Protein AF-A0A962G741-F1 (afdb_monomer_lite)

Radius of gyration: 21.39 Å; chains: 1; bounding box: 68×25×51 Å

Sequence (96 aa):
NDTVMPAAPHAEPAASSSMHTIPPIGLVRQFMNETTVAALGLRAFMFTLKLERANSKEELSDLVPEYQRLLAKSRKSEPAYPEAMARRIEQMLSSI

Foldseek 3Di:
DDDDDDDDDDPDPPPPPPVPPQPLLSVLLVLLLVVLCVQPPPVCVVVNVQSVVDPDLVSSLVCLVVSLVSNCVRCVVCNVVSVVSSVVSVVSSVVD

pLDDT: mean 85.24, std 16.8, range [45.62, 97.12]

Secondary structure (DSSP, 8-state):
----PPPP---------------HHHHHHHHHHHHHHHHHGGGGHHHHHHHHH--SHHHHHHHHHHHHHHHHHH-TT-THHHHHHHHHHHHHHHT-

Structure (mmCIF, N/CA/C/O backbone):
data_AF-A0A962G741-F1
#
_entry.id   AF-A0A962G741-F1
#
loop_
_atom_site.group_PDB
_atom_site.id
_atom_site.type_symbol
_atom_site.label_atom_id
_atom_site.label_alt_id
_atom_site.label_comp_id
_atom_site.label_asym_id
_atom_site.label_entity_id
_atom_site.label_seq_id
_atom_site.pdbx_PDB_ins_code
_atom_site.Cartn_x
_atom_site.Cartn_y
_atom_site.Cartn_z
_atom_site.occupancy
_atom_site.B_iso_or_equiv
_atom_site.auth_seq_id
_atom_site.auth_comp_id
_atom_site.auth_asym_id
_atom_site.auth_atom_id
_atom_site.pdbx_PDB_model_num
ATOM 1 N N . ASN A 1 1 ? 57.950 9.736 30.233 1.00 45.62 1 ASN A N 1
ATOM 2 C CA . ASN A 1 1 ? 56.740 8.928 29.996 1.00 45.62 1 ASN A CA 1
ATOM 3 C C . ASN A 1 1 ? 56.263 8.351 31.307 1.00 45.62 1 ASN A C 1
ATOM 5 O O . ASN A 1 1 ? 57.067 7.712 31.962 1.00 45.62 1 ASN A O 1
ATOM 9 N N . ASP A 1 2 ? 55.038 8.523 31.780 1.00 45.84 2 ASP A N 1
ATOM 10 C CA . ASP A 1 2 ? 53.859 9.219 31.259 1.00 45.84 2 ASP A CA 1
ATOM 11 C C . ASP A 1 2 ? 52.935 9.451 32.461 1.00 45.84 2 ASP A C 1
ATOM 13 O O . ASP A 1 2 ? 52.626 8.517 33.202 1.00 45.84 2 ASP A O 1
ATOM 17 N N . THR A 1 3 ? 52.519 10.693 32.679 1.00 49.53 3 THR A N 1
ATOM 18 C CA . THR A 1 3 ? 51.483 11.041 33.652 1.00 49.53 3 THR A CA 1
ATOM 19 C C . THR A 1 3 ? 50.131 10.742 33.010 1.00 49.53 3 THR A C 1
ATOM 21 O O . THR A 1 3 ? 49.709 11.457 32.106 1.00 49.53 3 THR A O 1
ATOM 24 N N . VAL A 1 4 ? 49.448 9.684 33.452 1.00 51.94 4 VAL A N 1
ATOM 25 C CA . VAL A 1 4 ? 48.095 9.357 32.977 1.00 51.94 4 VAL A CA 1
ATOM 26 C C . VAL A 1 4 ? 47.087 10.285 33.658 1.00 51.94 4 VAL A C 1
ATOM 28 O O . VAL A 1 4 ? 46.873 10.213 34.867 1.00 51.94 4 VAL A O 1
ATOM 31 N N . MET A 1 5 ? 46.477 11.171 32.871 1.00 59.62 5 MET A N 1
ATOM 32 C CA . MET A 1 5 ? 45.291 11.936 33.261 1.00 59.62 5 MET A CA 1
ATOM 33 C C . MET A 1 5 ? 44.070 11.004 33.374 1.00 59.62 5 MET A C 1
ATOM 35 O O . MET A 1 5 ? 43.935 10.089 32.559 1.00 59.62 5 MET A O 1
ATOM 39 N N . PRO A 1 6 ? 43.141 11.235 34.317 1.00 55.16 6 PRO A N 1
ATOM 40 C CA . PRO A 1 6 ? 41.870 10.525 34.334 1.00 55.16 6 PRO A CA 1
ATOM 41 C C . PRO A 1 6 ? 40.965 11.036 33.203 1.00 55.16 6 PRO A C 1
ATOM 43 O O . PRO A 1 6 ? 40.707 12.235 33.082 1.00 55.16 6 PRO A O 1
ATOM 46 N N . ALA A 1 7 ? 40.497 10.109 32.368 1.00 55.16 7 ALA A N 1
ATOM 47 C CA . ALA A 1 7 ? 39.536 10.366 31.304 1.00 55.16 7 ALA A CA 1
ATOM 48 C C . ALA A 1 7 ? 38.201 10.866 31.883 1.00 55.16 7 ALA A C 1
ATOM 50 O O . ALA A 1 7 ? 37.664 10.290 32.831 1.00 55.16 7 ALA A O 1
ATOM 51 N N . ALA A 1 8 ? 37.666 11.937 31.296 1.00 55.84 8 ALA A N 1
ATOM 52 C CA . ALA A 1 8 ? 36.320 12.419 31.570 1.00 55.84 8 ALA A CA 1
ATOM 53 C C . ALA A 1 8 ? 35.283 11.348 31.172 1.00 55.84 8 ALA A C 1
ATOM 55 O O . ALA A 1 8 ? 35.473 10.670 30.158 1.00 55.84 8 ALA A O 1
ATOM 56 N N . PRO A 1 9 ? 34.179 11.188 31.924 1.00 51.81 9 PRO A N 1
ATOM 57 C CA . PRO A 1 9 ? 33.132 10.257 31.546 1.00 51.81 9 PRO A CA 1
ATOM 58 C C . PRO A 1 9 ? 32.444 10.800 30.294 1.00 51.81 9 PRO A C 1
ATOM 60 O O . PRO A 1 9 ? 31.793 11.846 30.324 1.00 51.81 9 PRO A O 1
ATOM 63 N N . HIS A 1 10 ? 32.601 10.092 29.179 1.00 53.94 10 HIS A N 1
ATOM 64 C CA . HIS A 1 10 ? 31.728 10.269 28.032 1.00 53.94 10 HIS A CA 1
ATOM 65 C C . HIS A 1 10 ? 30.309 9.933 28.491 1.00 53.94 10 HIS A C 1
ATOM 67 O O . HIS A 1 10 ? 29.990 8.780 28.768 1.00 53.94 10 HIS A O 1
ATOM 73 N N . ALA A 1 11 ? 29.472 10.959 28.616 1.00 56.28 11 ALA A N 1
ATOM 74 C CA . ALA A 1 11 ? 28.038 10.783 28.711 1.00 56.28 11 ALA A CA 1
ATOM 75 C C . ALA A 1 11 ? 27.565 10.185 27.380 1.00 56.28 11 ALA A C 1
ATOM 77 O O . ALA A 1 11 ? 27.383 10.899 26.394 1.00 56.28 11 ALA A O 1
ATOM 78 N N . GLU A 1 12 ? 27.428 8.861 27.337 1.00 53.22 12 GLU A N 1
ATOM 79 C CA . GLU A 1 12 ? 26.651 8.193 26.302 1.00 53.22 12 GLU A CA 1
ATOM 80 C C . GLU A 1 12 ? 25.228 8.766 26.346 1.00 53.22 12 GLU A C 1
ATOM 82 O O . GLU A 1 12 ? 24.600 8.771 27.412 1.00 53.22 12 GLU A O 1
ATOM 87 N N . PRO A 1 13 ? 24.684 9.273 25.227 1.00 49.47 13 PRO A N 1
ATOM 88 C CA . PRO A 1 13 ? 23.274 9.581 25.180 1.00 49.47 13 PRO A CA 1
ATOM 89 C C . PRO A 1 13 ? 22.541 8.244 25.258 1.00 49.47 13 PRO A C 1
ATOM 91 O O . PRO A 1 13 ? 22.514 7.477 24.296 1.00 49.47 13 PRO A O 1
ATOM 94 N N . ALA A 1 14 ? 21.950 7.968 26.419 1.00 54.22 14 ALA A N 1
ATOM 95 C CA . ALA A 1 14 ? 20.928 6.951 26.586 1.00 54.22 14 ALA A CA 1
ATOM 96 C C . ALA A 1 14 ? 19.728 7.344 25.714 1.00 54.22 14 ALA A C 1
ATOM 98 O O . ALA A 1 14 ? 18.753 7.941 26.171 1.00 54.22 14 ALA A O 1
ATOM 99 N N . ALA A 1 15 ? 19.820 7.044 24.420 1.00 55.44 15 ALA A N 1
ATOM 100 C CA . ALA A 1 15 ? 18.678 6.980 23.539 1.00 55.44 15 ALA A CA 1
ATOM 101 C C . ALA A 1 15 ? 17.874 5.764 23.996 1.00 55.44 15 ALA A C 1
ATOM 103 O O . ALA A 1 15 ? 18.066 4.647 23.514 1.00 55.44 15 ALA A O 1
ATOM 104 N N . SER A 1 16 ? 17.020 5.990 24.996 1.00 50.38 16 SER A N 1
ATOM 105 C CA . SER A 1 16 ? 15.955 5.083 25.389 1.00 50.38 16 SER A CA 1
ATOM 106 C C . SER A 1 16 ? 15.162 4.756 24.135 1.00 50.38 16 SER A C 1
ATOM 108 O O . SER A 1 16 ? 14.280 5.503 23.722 1.00 50.38 16 SER A O 1
ATOM 110 N N . SER A 1 17 ? 15.527 3.644 23.505 1.00 55.41 17 SER A N 1
ATOM 111 C CA . SER A 1 17 ? 14.750 2.998 22.466 1.00 55.41 17 SER A CA 1
ATOM 112 C C . SER A 1 17 ? 13.545 2.412 23.178 1.00 55.41 17 SER A C 1
ATOM 114 O O . SER A 1 17 ? 13.504 1.225 23.494 1.00 55.41 17 SER A O 1
ATOM 116 N N . SER A 1 18 ? 12.591 3.271 23.532 1.00 56.78 18 SER A N 1
ATOM 117 C CA . SER A 1 18 ? 11.242 2.852 23.856 1.00 56.78 18 SER A CA 1
ATOM 118 C C . SER A 1 18 ? 10.785 2.058 22.642 1.00 56.78 18 SER A C 1
ATOM 120 O O . SER A 1 18 ? 10.502 2.635 21.594 1.00 56.78 18 SER A O 1
ATOM 122 N N . MET A 1 19 ? 10.832 0.726 22.754 1.00 58.19 19 MET A N 1
ATOM 123 C CA . MET A 1 19 ? 10.323 -0.206 21.754 1.00 58.19 19 MET A CA 1
ATOM 124 C C . MET A 1 19 ? 8.856 0.148 21.555 1.00 58.19 19 MET A C 1
ATOM 126 O O . MET A 1 19 ? 7.987 -0.302 22.296 1.00 58.19 19 MET A O 1
ATOM 130 N N . HIS A 1 20 ? 8.585 1.036 20.602 1.00 59.59 20 HIS A N 1
ATOM 131 C CA . HIS A 1 20 ? 7.237 1.378 20.216 1.00 59.59 20 HIS A CA 1
ATOM 132 C C . HIS A 1 20 ? 6.725 0.149 19.479 1.00 59.59 20 HIS A C 1
ATOM 134 O O . HIS A 1 20 ? 7.052 -0.068 18.313 1.00 59.59 20 HIS A O 1
ATOM 140 N N . THR A 1 21 ? 6.028 -0.730 20.198 1.00 71.75 21 THR A N 1
ATOM 141 C CA . THR A 1 21 ? 5.359 -1.881 19.603 1.00 71.75 21 THR A CA 1
ATOM 142 C C . THR A 1 21 ? 4.325 -1.329 18.636 1.00 71.75 21 THR A C 1
ATOM 144 O O . THR A 1 21 ? 3.253 -0.887 19.043 1.00 71.75 21 THR A O 1
ATOM 147 N N . ILE A 1 22 ? 4.684 -1.287 17.354 1.00 73.00 22 ILE A N 1
ATOM 148 C CA . ILE A 1 22 ? 3.770 -0.864 16.302 1.00 73.00 22 ILE A CA 1
ATOM 149 C C . ILE A 1 22 ? 2.590 -1.838 16.350 1.00 73.00 22 ILE A C 1
ATOM 151 O O . ILE A 1 22 ? 2.814 -3.054 16.304 1.00 73.00 22 ILE A O 1
ATOM 155 N N . PRO A 1 23 ? 1.345 -1.346 16.475 1.00 81.81 23 PRO A N 1
ATOM 156 C CA . PRO A 1 23 ? 0.190 -2.226 16.471 1.00 81.81 23 PRO A CA 1
ATOM 157 C C . PRO A 1 23 ? 0.183 -3.033 15.164 1.00 81.81 23 PRO A C 1
ATOM 159 O O . PRO A 1 23 ? 0.627 -2.517 14.136 1.00 81.81 23 PRO A O 1
ATOM 162 N N . PRO A 1 24 ? -0.331 -4.272 15.150 1.00 87.50 24 PRO A N 1
ATOM 163 C CA . PRO A 1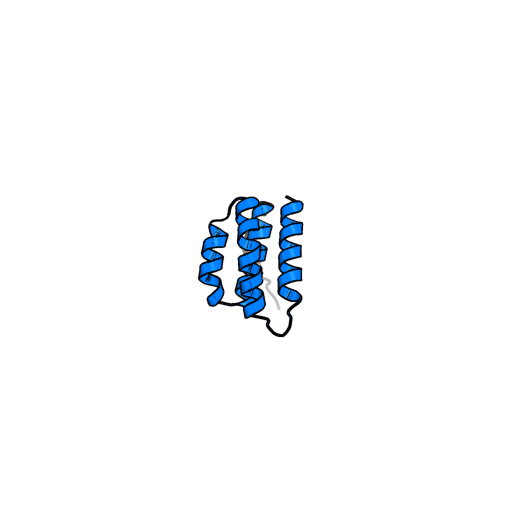 24 ? -0.221 -5.140 13.977 1.00 87.50 24 PRO A CA 1
ATOM 164 C C . PRO A 1 24 ? -0.751 -4.512 12.675 1.00 87.50 24 PRO A C 1
ATOM 166 O O . PRO A 1 24 ? -0.158 -4.681 11.612 1.00 87.50 24 PRO A O 1
ATOM 169 N N . ILE A 1 25 ? -1.797 -3.686 12.764 1.00 91.25 25 ILE A N 1
ATOM 170 C CA . ILE A 1 25 ? -2.314 -2.906 11.633 1.00 91.25 25 ILE A CA 1
ATOM 171 C C . ILE A 1 25 ? -1.334 -1.832 11.125 1.00 91.25 25 ILE A C 1
ATOM 173 O O . ILE A 1 25 ? -1.210 -1.602 9.922 1.00 91.25 25 ILE A O 1
ATOM 177 N N . GLY A 1 26 ? -0.577 -1.215 12.033 1.00 92.62 26 GLY A N 1
ATOM 178 C CA . GLY A 1 26 ? 0.466 -0.248 11.712 1.00 92.62 26 GLY A CA 1
ATOM 179 C C . GLY A 1 26 ? 1.617 -0.873 10.924 1.00 92.62 26 GLY A C 1
ATOM 180 O O . GLY A 1 26 ? 2.178 -0.203 10.062 1.00 92.62 26 GLY A O 1
ATOM 181 N N . LEU A 1 27 ? 1.913 -2.163 11.135 1.00 94.19 27 LEU A N 1
ATOM 182 C CA . LEU A 1 27 ? 2.911 -2.893 10.342 1.00 94.19 27 LEU A CA 1
ATOM 183 C C . LEU A 1 27 ? 2.463 -3.074 8.888 1.00 94.19 27 LEU A C 1
ATOM 185 O O . LEU A 1 27 ? 3.269 -2.916 7.974 1.00 94.19 27 LEU A O 1
ATOM 189 N N . VAL A 1 28 ? 1.178 -3.368 8.657 1.00 96.12 28 VAL A N 1
ATOM 190 C CA . VAL A 1 28 ? 0.617 -3.455 7.296 1.00 96.12 28 VAL A CA 1
ATOM 191 C C . VAL A 1 28 ? 0.709 -2.102 6.601 1.00 96.12 28 VAL A C 1
ATOM 193 O O . VAL A 1 28 ? 1.193 -2.001 5.473 1.00 96.12 28 VAL A O 1
ATOM 196 N N . ARG A 1 29 ? 0.300 -1.046 7.306 1.00 95.69 29 ARG A N 1
ATOM 197 C CA . ARG A 1 29 ? 0.336 0.327 6.806 1.00 95.69 29 ARG A CA 1
ATOM 198 C C . ARG A 1 29 ? 1.762 0.767 6.468 1.00 95.69 29 ARG A C 1
ATOM 200 O O . ARG A 1 29 ? 2.002 1.296 5.387 1.00 95.69 29 ARG A O 1
ATOM 207 N N . GLN A 1 30 ? 2.722 0.494 7.348 1.00 95.38 30 GLN A N 1
ATOM 208 C CA . GLN A 1 30 ? 4.133 0.787 7.106 1.00 95.38 30 GLN A CA 1
ATOM 209 C C . GLN A 1 30 ? 4.661 0.028 5.885 1.00 95.38 30 GLN A C 1
ATOM 211 O O . GLN A 1 30 ? 5.257 0.641 5.002 1.00 95.38 30 GLN A O 1
ATOM 216 N N . PHE A 1 31 ? 4.374 -1.273 5.783 1.00 96.12 31 PHE A N 1
ATOM 217 C CA . PHE A 1 31 ? 4.778 -2.089 4.638 1.00 96.12 31 PHE A CA 1
ATOM 218 C C . PHE A 1 31 ? 4.262 -1.514 3.311 1.00 96.12 31 PHE A C 1
ATOM 220 O O . PHE A 1 31 ? 5.022 -1.358 2.351 1.00 96.12 31 PHE A O 1
ATOM 227 N N . MET A 1 32 ? 2.977 -1.152 3.251 1.00 97.12 32 MET A N 1
ATOM 228 C CA . MET A 1 32 ? 2.376 -0.537 2.064 1.00 97.12 32 MET A CA 1
ATOM 229 C C . MET A 1 32 ? 3.026 0.811 1.726 1.00 97.12 32 MET A C 1
ATOM 231 O O . MET A 1 32 ? 3.249 1.104 0.549 1.00 97.12 32 ME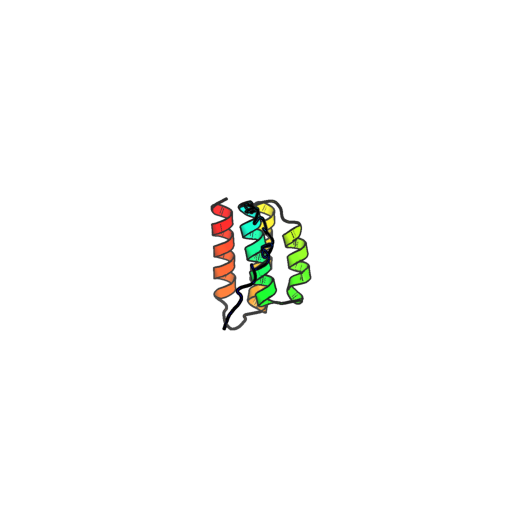T A O 1
ATOM 235 N N . ASN A 1 33 ? 3.358 1.623 2.733 1.00 96.44 33 ASN A N 1
ATOM 236 C CA . ASN A 1 33 ? 3.987 2.928 2.540 1.00 96.44 33 ASN A CA 1
ATOM 237 C C . ASN A 1 33 ? 5.393 2.770 1.949 1.00 96.44 33 ASN A C 1
ATOM 239 O O . ASN A 1 33 ? 5.658 3.261 0.851 1.00 96.44 33 ASN A O 1
ATOM 243 N N . GLU A 1 34 ? 6.255 2.012 2.630 1.00 96.38 34 GLU A N 1
ATOM 244 C CA . GLU A 1 34 ? 7.660 1.833 2.258 1.00 96.38 34 GLU A CA 1
ATOM 245 C C . GLU A 1 34 ? 7.801 1.245 0.855 1.00 96.38 34 GLU A C 1
ATOM 247 O O . GLU A 1 34 ? 8.560 1.756 0.031 1.00 96.38 34 GLU A O 1
ATOM 252 N N . THR A 1 35 ? 7.020 0.210 0.543 1.00 95.94 35 THR A N 1
ATOM 253 C CA . THR A 1 35 ? 7.073 -0.440 -0.772 1.00 95.94 35 THR A CA 1
ATOM 254 C C . THR A 1 35 ? 6.548 0.460 -1.891 1.00 95.94 35 THR A C 1
ATOM 256 O O . THR A 1 35 ? 7.131 0.483 -2.978 1.00 95.94 35 THR A O 1
ATOM 259 N N . THR A 1 36 ? 5.500 1.255 -1.645 1.00 95.31 36 THR A N 1
ATOM 260 C CA . THR A 1 36 ? 4.984 2.193 -2.656 1.00 95.31 36 THR A CA 1
ATOM 261 C C . THR A 1 36 ? 5.955 3.348 -2.882 1.00 95.31 36 THR A C 1
ATOM 263 O O . THR A 1 36 ? 6.220 3.704 -4.030 1.00 95.31 36 THR A O 1
ATOM 266 N N . VAL A 1 37 ? 6.524 3.920 -1.817 1.00 95.56 37 VAL A N 1
ATOM 267 C CA . VAL A 1 37 ? 7.520 4.998 -1.915 1.00 95.56 37 VAL A CA 1
ATOM 268 C C . VAL A 1 37 ? 8.787 4.496 -2.603 1.00 95.56 37 VAL A C 1
ATOM 270 O O . VAL A 1 37 ? 9.286 5.167 -3.502 1.00 95.56 37 VAL A O 1
ATOM 273 N N . ALA A 1 38 ? 9.265 3.295 -2.274 1.00 94.56 38 ALA A N 1
ATOM 274 C CA . ALA A 1 38 ? 10.414 2.693 -2.946 1.00 94.56 38 ALA A CA 1
ATOM 275 C C . ALA A 1 38 ? 10.162 2.476 -4.448 1.00 94.56 38 ALA A C 1
ATOM 277 O O . ALA A 1 38 ? 11.066 2.652 -5.262 1.00 94.56 38 ALA A O 1
ATOM 278 N N . ALA A 1 39 ? 8.936 2.115 -4.832 1.00 93.62 39 ALA A N 1
ATOM 279 C CA . ALA A 1 39 ? 8.600 1.851 -6.225 1.00 93.62 39 ALA A CA 1
ATOM 280 C C . ALA A 1 39 ? 8.267 3.121 -7.034 1.00 93.62 39 ALA A C 1
ATOM 282 O O . ALA A 1 39 ? 8.529 3.160 -8.234 1.00 93.62 39 ALA A O 1
ATOM 283 N N . LEU A 1 40 ? 7.651 4.145 -6.437 1.00 93.50 40 LEU A N 1
ATOM 284 C CA . LEU A 1 40 ? 7.109 5.306 -7.163 1.00 93.50 40 LEU A CA 1
ATOM 285 C C . LEU A 1 40 ? 7.759 6.649 -6.781 1.00 93.50 40 LEU A C 1
ATOM 287 O O . LEU A 1 40 ? 7.545 7.651 -7.477 1.00 93.50 40 LEU A O 1
ATOM 291 N N . GLY A 1 41 ? 8.527 6.700 -5.693 1.00 93.25 41 GLY A N 1
ATOM 292 C CA . GLY A 1 41 ? 9.063 7.931 -5.117 1.00 93.25 41 GLY A CA 1
ATOM 293 C C . GLY A 1 41 ? 7.952 8.931 -4.799 1.00 93.25 41 GLY A C 1
ATOM 294 O O . GLY A 1 41 ? 6.895 8.572 -4.280 1.00 93.25 41 GLY A O 1
ATOM 295 N N . LEU A 1 42 ? 8.146 10.192 -5.197 1.00 93.00 42 LEU A N 1
ATOM 296 C CA . LEU A 1 42 ? 7.176 11.275 -4.978 1.00 93.00 42 LEU A CA 1
ATOM 297 C C . LEU A 1 42 ? 5.788 10.994 -5.587 1.00 93.00 42 LEU A C 1
ATOM 299 O O . LEU A 1 42 ? 4.785 11.520 -5.110 1.00 93.00 42 LEU A O 1
ATOM 303 N N . ARG A 1 43 ? 5.689 10.128 -6.607 1.00 91.62 43 ARG A N 1
ATOM 304 C CA . ARG A 1 43 ? 4.394 9.765 -7.212 1.00 91.62 43 ARG A CA 1
ATOM 305 C C . ARG A 1 43 ? 3.512 8.922 -6.282 1.00 91.62 43 ARG A C 1
ATOM 307 O O . ARG A 1 43 ? 2.318 8.815 -6.540 1.00 91.62 43 ARG A O 1
ATOM 314 N N . ALA A 1 44 ? 4.067 8.368 -5.202 1.00 94.19 44 ALA A N 1
ATOM 315 C CA . ALA A 1 44 ? 3.313 7.673 -4.161 1.00 94.19 44 ALA A CA 1
ATOM 316 C C . ALA A 1 44 ? 2.517 8.623 -3.248 1.00 94.19 44 ALA A C 1
ATOM 318 O O . ALA A 1 44 ? 1.637 8.162 -2.532 1.00 94.19 44 ALA A O 1
ATOM 319 N N . PHE A 1 45 ? 2.794 9.933 -3.268 1.00 94.62 45 PHE A N 1
ATOM 320 C CA . PHE A 1 45 ? 2.337 10.876 -2.240 1.00 94.62 45 PHE A CA 1
ATOM 321 C C . PHE A 1 45 ? 0.818 10.861 -1.984 1.00 94.62 45 PHE A C 1
ATOM 323 O O . PHE A 1 45 ? 0.364 10.812 -0.843 1.00 94.62 45 PHE A O 1
ATOM 330 N N . MET A 1 46 ? 0.001 10.835 -3.039 1.00 95.19 46 MET A N 1
ATOM 331 C CA . MET A 1 46 ? -1.462 10.782 -2.883 1.00 95.19 46 MET A CA 1
ATOM 332 C C . MET A 1 46 ? -1.935 9.461 -2.271 1.00 95.19 46 MET A C 1
ATOM 334 O O . MET A 1 46 ? -2.871 9.443 -1.475 1.00 95.19 46 MET A O 1
ATOM 338 N N . PHE A 1 47 ? -1.267 8.360 -2.611 1.00 96.00 47 PHE A N 1
ATOM 339 C CA . PHE A 1 47 ? -1.552 7.061 -2.020 1.00 96.00 47 PHE A CA 1
ATOM 340 C C . PHE A 1 47 ? -1.135 7.022 -0.549 1.00 96.00 47 PHE A C 1
ATOM 342 O O . PHE A 1 47 ? -1.912 6.571 0.286 1.00 96.00 47 PHE A O 1
ATOM 349 N N . THR A 1 48 ? 0.031 7.576 -0.202 1.00 95.12 48 THR A N 1
ATOM 350 C CA . THR A 1 48 ? 0.479 7.648 1.196 1.00 95.12 48 THR A CA 1
ATOM 351 C C . THR A 1 48 ? -0.481 8.465 2.061 1.00 95.12 48 THR A C 1
ATOM 353 O O . THR A 1 48 ? -0.741 8.079 3.191 1.00 95.12 48 THR A O 1
ATOM 356 N N . LEU A 1 49 ? -1.098 9.530 1.530 1.00 96.38 49 LEU A N 1
ATOM 357 C CA . LEU A 1 49 ? -2.124 10.286 2.262 1.00 96.38 49 LEU A CA 1
ATOM 358 C C . LEU A 1 49 ? -3.389 9.463 2.542 1.00 96.38 49 LEU A C 1
ATOM 360 O O . LEU A 1 49 ? -3.958 9.569 3.626 1.00 96.38 49 LEU A O 1
ATOM 364 N N . LYS A 1 50 ? -3.841 8.644 1.584 1.00 95.69 50 LYS A N 1
ATOM 365 C CA . LYS A 1 50 ? -4.964 7.715 1.800 1.00 95.69 50 LYS A CA 1
ATOM 366 C C . LYS A 1 50 ? -4.605 6.657 2.836 1.00 95.69 50 LYS A C 1
ATOM 368 O O . LYS A 1 50 ? -5.395 6.375 3.727 1.00 95.69 50 LYS A O 1
ATOM 373 N N . LEU A 1 51 ? -3.394 6.123 2.728 1.00 95.25 51 LEU A N 1
ATOM 374 C CA . LEU A 1 51 ? -2.876 5.089 3.604 1.00 95.25 51 LEU A CA 1
ATOM 375 C C . LEU A 1 51 ? -2.756 5.568 5.054 1.00 95.25 51 LEU A C 1
ATOM 377 O O . LEU A 1 51 ? -3.142 4.841 5.957 1.00 95.25 51 LEU A O 1
ATOM 381 N N . GLU A 1 52 ? -2.312 6.806 5.286 1.00 94.44 52 GLU A N 1
ATOM 382 C CA . GLU A 1 52 ? -2.275 7.395 6.632 1.00 94.44 52 GLU A CA 1
ATOM 383 C C . GLU A 1 52 ? -3.667 7.545 7.265 1.00 94.44 52 GLU A C 1
ATOM 385 O O . GLU A 1 52 ? -3.788 7.550 8.489 1.00 94.44 52 GLU A O 1
ATOM 390 N N . ARG A 1 53 ? -4.724 7.650 6.448 1.00 94.56 53 ARG A N 1
ATOM 391 C CA . ARG A 1 53 ? -6.115 7.734 6.917 1.00 94.56 53 ARG A CA 1
ATOM 392 C C . ARG A 1 53 ? -6.748 6.369 7.184 1.00 94.56 53 ARG A C 1
ATOM 394 O O . ARG A 1 53 ? -7.741 6.334 7.903 1.00 94.56 53 ARG A O 1
ATOM 401 N N . ALA A 1 54 ? -6.193 5.291 6.631 1.00 94.81 54 ALA A N 1
ATOM 402 C CA . ALA A 1 54 ? -6.679 3.934 6.842 1.00 94.81 54 ALA A CA 1
ATOM 403 C C . ALA A 1 54 ? -6.201 3.406 8.204 1.00 94.81 54 ALA A C 1
ATOM 405 O O . ALA A 1 54 ? -5.005 3.199 8.424 1.00 94.81 54 ALA A O 1
ATOM 406 N N . ASN A 1 55 ? -7.147 3.210 9.121 1.00 90.88 55 ASN A N 1
ATOM 407 C CA . ASN A 1 55 ? -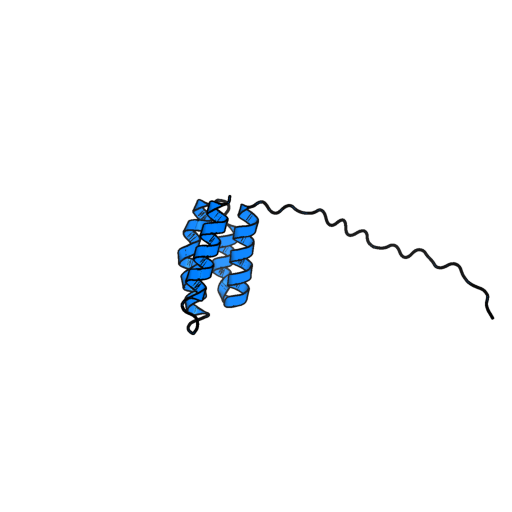6.928 2.765 10.496 1.00 90.88 55 ASN A CA 1
ATOM 408 C C . ASN A 1 55 ? -7.687 1.471 10.836 1.00 90.88 55 ASN A C 1
ATOM 410 O O . ASN A 1 55 ? -7.593 1.002 11.970 1.00 90.88 55 ASN A O 1
ATOM 414 N N . SER A 1 56 ? -8.408 0.879 9.878 1.00 94.25 56 SER A N 1
ATOM 415 C CA . SER A 1 56 ? -9.027 -0.444 10.012 1.00 94.25 56 SER A CA 1
ATOM 416 C C . SER A 1 56 ? -8.535 -1.444 8.961 1.00 94.25 56 SER A C 1
ATOM 418 O O . SER A 1 56 ? -7.933 -1.092 7.941 1.00 94.25 56 SER A O 1
ATOM 420 N N . LYS A 1 57 ? -8.771 -2.730 9.237 1.00 95.19 57 LYS A N 1
ATOM 421 C CA . LYS A 1 57 ? -8.435 -3.838 8.336 1.00 95.19 57 LYS A CA 1
ATOM 422 C C . LYS A 1 57 ? -9.193 -3.714 7.016 1.00 95.19 57 LYS A C 1
ATOM 424 O O . LYS A 1 57 ? -8.619 -3.954 5.959 1.00 95.19 57 LYS A O 1
ATOM 429 N N . GLU A 1 58 ? -10.454 -3.302 7.089 1.00 95.50 58 GLU A N 1
ATOM 430 C CA . GLU A 1 58 ? -11.336 -3.079 5.948 1.00 95.50 58 GLU A CA 1
ATOM 431 C C . GLU A 1 58 ? -10.818 -1.927 5.081 1.00 95.50 58 GLU A C 1
ATOM 433 O O . GLU A 1 58 ? -10.625 -2.103 3.881 1.00 95.50 58 GLU A O 1
ATOM 438 N N . GLU A 1 59 ? -10.474 -0.789 5.693 1.00 96.06 59 GLU A N 1
ATOM 439 C CA . GLU A 1 59 ? -9.944 0.376 4.974 1.00 96.06 59 GLU A CA 1
ATOM 440 C C . GLU A 1 59 ? -8.613 0.066 4.274 1.00 96.06 59 GLU A C 1
ATOM 442 O O . GLU A 1 59 ? -8.388 0.501 3.146 1.00 96.06 59 GLU A O 1
ATOM 447 N N . LEU A 1 60 ? -7.723 -0.705 4.910 1.00 95.81 60 LEU A N 1
ATOM 448 C CA . LEU A 1 60 ? -6.479 -1.148 4.274 1.00 95.81 60 LEU A CA 1
ATOM 449 C C . LEU A 1 60 ? -6.732 -2.148 3.141 1.00 95.81 60 LEU A 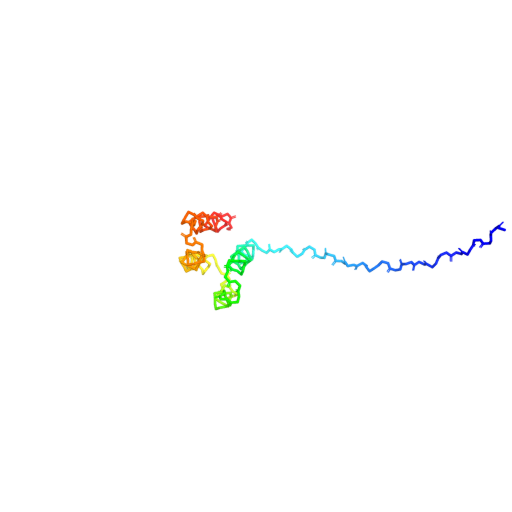C 1
ATOM 451 O O . LEU A 1 60 ? -6.069 -2.068 2.106 1.00 95.81 60 LEU A O 1
ATOM 455 N N . SER A 1 61 ? -7.693 -3.059 3.314 1.00 96.50 61 SER A N 1
ATOM 456 C CA . SER A 1 61 ? -8.103 -4.010 2.277 1.00 96.50 61 SER A CA 1
ATOM 457 C C . SER A 1 61 ? -8.642 -3.290 1.037 1.00 96.50 61 SER A C 1
ATOM 459 O O . SER A 1 61 ? -8.280 -3.640 -0.087 1.00 96.50 61 SER A O 1
ATOM 461 N N . ASP A 1 62 ? -9.430 -2.231 1.224 1.00 97.12 62 ASP A N 1
ATOM 462 C CA . ASP A 1 62 ? -9.982 -1.420 0.132 1.00 97.12 62 ASP A CA 1
ATOM 463 C C . ASP A 1 62 ? -8.896 -0.699 -0.687 1.00 97.12 62 ASP A C 1
ATOM 465 O O . ASP A 1 62 ? -9.089 -0.389 -1.868 1.00 97.12 62 ASP A O 1
ATOM 469 N N . LEU A 1 63 ? -7.721 -0.464 -0.094 1.00 97.06 63 LEU A N 1
ATOM 470 C CA . LEU A 1 63 ? -6.573 0.143 -0.769 1.00 97.06 63 LEU A CA 1
ATOM 471 C C . LEU A 1 63 ? -5.726 -0.862 -1.568 1.00 97.06 63 LEU A C 1
ATOM 473 O O . LEU A 1 63 ? -4.943 -0.433 -2.423 1.00 97.06 63 LEU A O 1
ATOM 477 N N . VAL A 1 64 ? -5.874 -2.177 -1.354 1.00 96.88 64 VAL A N 1
ATOM 478 C CA . VAL A 1 64 ? -5.064 -3.218 -2.024 1.00 96.88 64 VAL A CA 1
ATOM 479 C C . VAL A 1 64 ? -5.175 -3.166 -3.558 1.00 96.88 64 VAL A C 1
ATOM 481 O O . VAL A 1 64 ? -4.133 -3.179 -4.223 1.00 96.88 64 VAL A O 1
ATOM 484 N N . PRO A 1 65 ? -6.369 -3.021 -4.172 1.00 96.62 65 PRO A N 1
ATOM 485 C CA . PRO A 1 65 ? -6.476 -2.928 -5.629 1.00 96.62 65 PRO A CA 1
ATOM 486 C C . PRO A 1 65 ? -5.794 -1.678 -6.207 1.00 96.62 65 PRO A C 1
ATOM 488 O O . PRO A 1 65 ? -5.231 -1.716 -7.304 1.00 96.62 65 PRO A O 1
ATOM 491 N N . GLU A 1 66 ? -5.834 -0.547 -5.495 1.00 95.69 66 GLU A N 1
ATOM 492 C CA . GLU A 1 66 ? -5.138 0.677 -5.910 1.00 95.69 66 GLU A CA 1
ATOM 493 C C . GLU A 1 66 ? -3.619 0.511 -5.792 1.00 95.69 66 GLU A C 1
ATOM 495 O O . GLU A 1 66 ? -2.898 0.811 -6.747 1.00 95.69 66 GLU A O 1
ATOM 500 N N . TYR A 1 67 ? -3.149 -0.040 -4.671 1.00 96.38 67 TYR A N 1
ATOM 501 C CA . TYR A 1 67 ? -1.748 -0.383 -4.435 1.00 96.38 67 TYR A CA 1
ATOM 502 C C . TYR A 1 67 ? -1.183 -1.264 -5.558 1.00 96.38 67 TYR A C 1
ATOM 504 O O . TYR A 1 67 ? -0.165 -0.931 -6.170 1.00 96.38 67 TYR A O 1
ATOM 512 N N . GLN A 1 68 ? -1.895 -2.335 -5.917 1.00 96.31 68 GLN A N 1
ATOM 513 C CA . GLN A 1 68 ? -1.491 -3.241 -6.991 1.00 96.31 68 GLN A CA 1
ATOM 514 C C . GLN A 1 68 ? -1.363 -2.511 -8.338 1.00 96.31 68 GLN A C 1
ATOM 516 O O . GLN A 1 68 ? -0.374 -2.678 -9.055 1.00 96.31 68 GLN A O 1
ATOM 521 N N . ARG A 1 69 ? -2.323 -1.640 -8.680 1.00 94.56 69 ARG A N 1
ATOM 522 C CA . ARG A 1 69 ? -2.272 -0.839 -9.917 1.00 94.56 69 ARG A CA 1
ATOM 523 C C . ARG A 1 69 ? -1.096 0.136 -9.931 1.00 94.56 69 ARG A C 1
ATOM 525 O O . ARG A 1 69 ? -0.511 0.358 -10.992 1.00 94.56 69 ARG A O 1
ATOM 532 N N . LEU A 1 70 ? -0.759 0.738 -8.790 1.00 94.12 70 LEU A N 1
ATOM 533 C CA . LEU A 1 70 ? 0.385 1.646 -8.669 1.00 94.12 70 LEU A CA 1
ATOM 534 C C . LEU A 1 70 ? 1.702 0.904 -8.907 1.00 94.12 70 LEU A C 1
ATOM 536 O O . LEU A 1 70 ? 2.522 1.359 -9.709 1.00 94.12 70 LEU A O 1
ATOM 540 N N . LEU A 1 71 ? 1.871 -0.267 -8.291 1.00 94.56 71 LEU A N 1
ATOM 541 C CA . LEU A 1 71 ? 3.060 -1.094 -8.491 1.00 94.56 71 LEU A CA 1
ATOM 542 C C . LEU A 1 71 ? 3.175 -1.615 -9.926 1.00 94.56 71 LEU A C 1
ATOM 544 O O . LEU A 1 71 ? 4.259 -1.553 -10.504 1.00 94.56 71 LEU A O 1
ATOM 548 N N . ALA A 1 72 ? 2.068 -2.051 -10.535 1.00 94.19 72 ALA A N 1
ATOM 549 C CA . ALA A 1 72 ? 2.060 -2.528 -11.920 1.00 94.19 72 A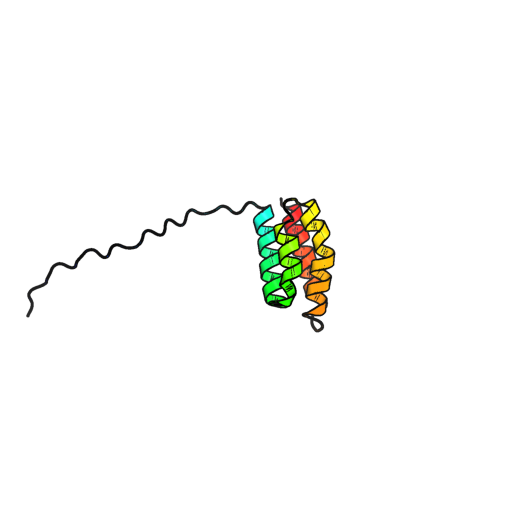LA A CA 1
ATOM 550 C C . ALA A 1 72 ? 2.507 -1.443 -12.913 1.00 94.19 72 ALA A C 1
ATOM 552 O O . ALA A 1 72 ? 3.186 -1.726 -13.900 1.00 94.19 72 ALA A O 1
ATOM 553 N N . LYS A 1 73 ? 2.170 -0.175 -12.640 1.00 90.00 73 LYS A N 1
ATOM 554 C CA . LYS A 1 73 ? 2.621 0.962 -13.456 1.00 90.00 73 LYS A CA 1
ATOM 555 C C . LYS A 1 73 ? 4.117 1.236 -13.316 1.00 90.00 73 LYS A C 1
ATOM 557 O O . LYS A 1 73 ? 4.725 1.665 -14.296 1.00 90.00 73 LYS A O 1
ATOM 562 N N . SER A 1 74 ? 4.682 1.016 -12.128 1.00 90.69 74 SER A N 1
ATOM 563 C CA . 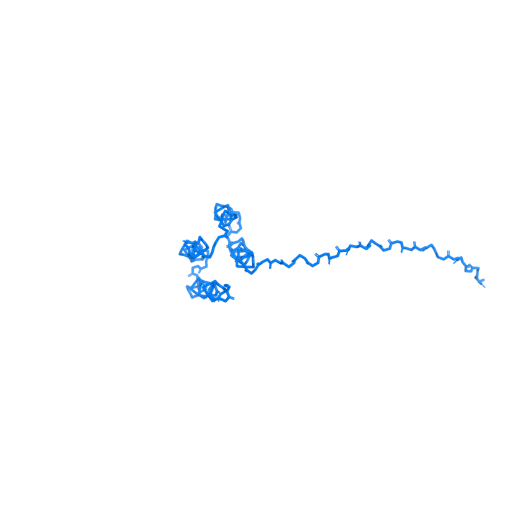SER A 1 74 ? 6.107 1.230 -11.859 1.00 90.69 74 SER A CA 1
ATOM 564 C C . SER A 1 74 ? 6.978 0.094 -12.414 1.00 90.69 74 SER A C 1
ATOM 566 O O . SER A 1 74 ? 7.982 0.354 -13.075 1.00 90.69 74 SER A O 1
ATOM 568 N N . ARG A 1 75 ? 6.562 -1.167 -12.237 1.00 87.31 75 ARG A N 1
ATOM 569 C CA . ARG A 1 75 ? 7.339 -2.361 -12.616 1.00 87.31 75 ARG A CA 1
ATOM 570 C C . ARG A 1 75 ? 6.711 -3.139 -13.770 1.00 87.31 75 ARG A C 1
ATOM 572 O O . ARG A 1 75 ? 6.331 -4.297 -13.631 1.00 87.31 75 ARG A O 1
ATOM 579 N N . LYS A 1 76 ? 6.637 -2.514 -14.947 1.00 85.19 76 LYS A N 1
ATOM 580 C CA . LYS A 1 76 ? 6.045 -3.138 -16.149 1.00 85.19 76 LYS A CA 1
ATOM 581 C C . LYS A 1 76 ? 6.750 -4.426 -16.591 1.00 85.19 76 LYS A C 1
ATOM 583 O O . LYS A 1 76 ? 6.108 -5.298 -17.162 1.00 85.19 76 LYS A O 1
ATOM 588 N N . SER A 1 77 ? 8.050 -4.538 -16.325 1.00 87.75 77 SER A N 1
ATOM 589 C CA . SER A 1 77 ? 8.856 -5.714 -16.671 1.00 87.75 77 SER A CA 1
ATOM 590 C C . SER A 1 77 ? 8.659 -6.895 -15.711 1.00 87.75 77 SER A C 1
ATOM 592 O O . SER A 1 77 ? 9.150 -7.982 -15.991 1.00 87.75 77 SER A O 1
ATOM 594 N N . GLU A 1 78 ? 7.949 -6.702 -14.592 1.00 92.19 78 GLU A N 1
ATOM 595 C CA . GLU A 1 78 ? 7.744 -7.709 -13.543 1.00 92.19 78 GLU A CA 1
ATOM 596 C C . GLU A 1 78 ? 6.253 -7.792 -13.146 1.00 92.19 78 GLU A C 1
ATOM 598 O O . GLU A 1 78 ? 5.876 -7.399 -12.039 1.00 92.19 78 GLU A O 1
ATOM 603 N N . PRO A 1 79 ? 5.368 -8.306 -14.021 1.00 89.69 79 PRO A N 1
ATOM 604 C CA . PRO A 1 79 ? 3.920 -8.306 -13.781 1.00 89.69 79 PRO A CA 1
ATOM 605 C C . PRO A 1 79 ? 3.489 -9.153 -12.572 1.00 89.69 79 PRO A C 1
ATOM 607 O O . PRO A 1 79 ? 2.435 -8.898 -11.999 1.00 89.69 79 PRO A O 1
ATOM 610 N N . ALA A 1 80 ? 4.315 -10.113 -12.143 1.00 94.38 80 ALA A N 1
ATOM 611 C CA . ALA A 1 80 ? 4.060 -10.933 -10.958 1.00 94.38 80 ALA A CA 1
ATOM 612 C C . ALA A 1 80 ? 4.319 -10.193 -9.629 1.00 94.38 80 ALA A C 1
ATOM 614 O O . ALA A 1 80 ? 3.800 -10.589 -8.586 1.00 94.38 80 ALA A O 1
ATOM 615 N N . TYR A 1 81 ? 5.116 -9.117 -9.637 1.00 94.25 81 TYR A N 1
ATOM 616 C CA . TYR A 1 81 ? 5.488 -8.404 -8.413 1.00 94.25 81 TYR A CA 1
ATOM 617 C C . TYR A 1 81 ? 4.288 -7.731 -7.715 1.00 94.25 81 TYR A C 1
ATOM 619 O O . TYR A 1 81 ? 4.113 -7.951 -6.514 1.00 94.25 81 TYR A O 1
ATOM 627 N N . PRO A 1 82 ? 3.417 -6.968 -8.411 1.00 95.19 82 PRO A N 1
ATOM 628 C CA . PRO A 1 82 ? 2.227 -6.377 -7.797 1.00 95.19 82 PRO A CA 1
ATOM 629 C C . PRO A 1 82 ? 1.297 -7.408 -7.149 1.00 95.19 82 PRO A C 1
ATOM 631 O O . PRO A 1 82 ? 0.797 -7.169 -6.054 1.00 95.19 82 PRO A O 1
ATOM 634 N N . GLU A 1 83 ? 1.084 -8.555 -7.802 1.00 95.69 83 GLU A N 1
ATOM 635 C CA . GLU A 1 83 ? 0.254 -9.650 -7.280 1.00 95.69 83 GLU A CA 1
ATOM 636 C C . GLU A 1 83 ? 0.865 -10.278 -6.024 1.00 95.69 83 GLU A C 1
ATOM 638 O O . GLU A 1 83 ? 0.171 -10.483 -5.029 1.00 95.69 83 GLU A O 1
ATOM 643 N N . ALA A 1 84 ? 2.177 -10.532 -6.034 1.00 96.62 84 ALA A N 1
ATOM 644 C CA . ALA A 1 84 ? 2.880 -11.077 -4.878 1.00 96.62 84 ALA A CA 1
ATOM 645 C C . ALA A 1 84 ? 2.809 -10.135 -3.664 1.00 96.62 84 ALA A C 1
ATOM 647 O O . ALA A 1 84 ? 2.584 -10.590 -2.541 1.00 96.62 84 ALA A O 1
ATOM 648 N N . MET A 1 85 ? 2.966 -8.825 -3.881 1.00 96.75 85 MET A N 1
ATOM 649 C CA . MET A 1 85 ? 2.879 -7.831 -2.808 1.00 96.75 85 MET A CA 1
ATOM 650 C C . MET A 1 85 ? 1.446 -7.668 -2.285 1.00 96.75 85 MET A C 1
ATOM 652 O O . MET A 1 85 ? 1.251 -7.612 -1.073 1.00 96.75 85 MET A O 1
ATOM 656 N N . ALA A 1 86 ? 0.439 -7.659 -3.165 1.00 96.25 86 ALA A N 1
ATOM 657 C CA . ALA A 1 86 ? -0.970 -7.630 -2.765 1.00 96.25 86 ALA A CA 1
ATOM 658 C C . ALA A 1 86 ? -1.331 -8.850 -1.902 1.00 96.25 86 ALA A C 1
ATOM 660 O O . ALA A 1 86 ? -1.842 -8.701 -0.794 1.00 96.25 86 ALA A O 1
ATOM 661 N N . ARG A 1 87 ? -0.942 -10.053 -2.342 1.00 96.94 87 ARG A N 1
ATOM 662 C CA . ARG A 1 87 ? -1.141 -11.288 -1.572 1.00 96.94 87 ARG A CA 1
ATOM 663 C C . ARG A 1 87 ? -0.433 -11.246 -0.217 1.00 96.94 87 ARG A C 1
ATOM 665 O O . ARG A 1 87 ? -0.958 -11.758 0.769 1.00 96.94 87 ARG A O 1
ATOM 672 N N . ARG A 1 88 ? 0.757 -10.639 -0.147 1.00 96.81 88 ARG A N 1
ATOM 673 C CA . ARG A 1 88 ? 1.472 -10.453 1.121 1.00 96.81 88 ARG A CA 1
ATOM 674 C C . ARG A 1 88 ? 0.687 -9.559 2.080 1.00 96.81 88 ARG A C 1
ATOM 676 O O . ARG A 1 88 ? 0.594 -9.900 3.255 1.00 96.81 88 ARG A O 1
ATOM 683 N N . ILE A 1 89 ? 0.113 -8.461 1.591 1.00 96.69 89 ILE A N 1
ATOM 684 C CA . ILE A 1 89 ? -0.724 -7.563 2.399 1.00 96.69 89 ILE A CA 1
ATOM 685 C C . ILE A 1 89 ? -1.947 -8.310 2.926 1.00 96.69 89 ILE A C 1
ATOM 687 O O . ILE A 1 89 ? -2.198 -8.273 4.126 1.00 96.69 89 ILE A O 1
ATOM 691 N N . GLU A 1 90 ? -2.651 -9.057 2.076 1.00 96.25 90 GLU A N 1
ATOM 692 C CA . GLU A 1 90 ? -3.816 -9.854 2.486 1.00 96.25 90 GLU A CA 1
ATOM 693 C C . GLU A 1 90 ? -3.472 -10.882 3.573 1.00 96.25 90 GLU A C 1
ATOM 695 O O . GLU A 1 90 ? -4.214 -11.025 4.541 1.00 96.25 90 GLU A O 1
ATOM 700 N N . GLN A 1 91 ? -2.317 -11.548 3.474 1.00 96.19 91 GLN A N 1
ATOM 701 C CA . GLN A 1 91 ? -1.833 -12.464 4.516 1.00 96.19 91 GLN A CA 1
ATOM 702 C C . GLN A 1 91 ? -1.524 -11.752 5.838 1.00 96.19 91 GLN A C 1
ATOM 704 O O . GLN A 1 91 ? -1.765 -12.298 6.917 1.00 96.19 91 GLN A O 1
ATOM 709 N N . MET A 1 92 ? -0.959 -10.543 5.778 1.00 95.25 92 MET A N 1
ATOM 710 C CA . MET A 1 92 ? -0.720 -9.753 6.984 1.00 95.25 92 MET A CA 1
ATOM 711 C C . MET A 1 92 ? -2.051 -9.321 7.604 1.00 95.25 92 MET A C 1
ATOM 713 O O . MET A 1 92 ? -2.233 -9.495 8.804 1.00 95.25 92 MET A O 1
ATOM 717 N N . LEU A 1 93 ? -3.001 -8.859 6.785 1.00 94.50 93 LEU A N 1
ATOM 718 C CA . LEU A 1 93 ? -4.354 -8.501 7.211 1.00 94.50 93 LEU A CA 1
ATOM 719 C C . LEU A 1 93 ? -5.112 -9.703 7.792 1.00 94.50 93 LEU A C 1
ATOM 721 O O . LEU A 1 93 ? -5.855 -9.540 8.749 1.00 94.50 93 LEU A O 1
ATOM 725 N N . SER A 1 94 ? -4.939 -10.919 7.270 1.00 93.25 94 SER A N 1
ATOM 726 C CA . SER A 1 94 ? -5.588 -12.115 7.830 1.00 93.25 94 SER A CA 1
ATOM 727 C C . SER A 1 94 ? -4.998 -12.564 9.168 1.00 93.25 94 SER A C 1
ATOM 729 O O . SER A 1 94 ? -5.645 -13.321 9.884 1.00 93.25 94 SER A O 1
ATOM 731 N N . SER A 1 95 ? -3.771 -12.136 9.477 1.00 89.12 95 SER A N 1
ATOM 732 C CA . SER A 1 95 ? -3.037 -12.506 10.696 1.00 89.12 95 SER A CA 1
ATOM 733 C C . SER A 1 95 ? -3.238 -11.516 11.850 1.00 89.12 95 SER A C 1
ATOM 735 O O . SER A 1 95 ? -2.667 -11.713 12.922 1.00 89.12 95 SER A O 1
ATOM 737 N N . ILE A 1 96 ? -4.015 -10.454 11.616 1.00 87.25 96 ILE A N 1
ATOM 738 C CA . ILE A 1 96 ? -4.430 -9.441 12.594 1.00 87.25 96 ILE A CA 1
ATOM 739 C C . ILE A 1 96 ? -5.930 -9.542 12.852 1.00 87.25 96 ILE A C 1
ATOM 741 O O . ILE A 1 96 ? -6.295 -9.332 14.025 1.00 87.25 96 ILE A O 1
#